Protein AF-A0A2V6Y6G6-F1 (afdb_monomer)

Foldseek 3Di:
DLVPDDPVLNLLLVLLQVQLVPQDDFDGQDSVNLVVCVVVVDDSQRSSVVCVVRSSHPDPGSVVSSVVSVVVVVVVD

Structure (mmCIF, N/CA/C/O backbone):
data_AF-A0A2V6Y6G6-F1
#
_entry.id   AF-A0A2V6Y6G6-F1
#
loop_
_atom_site.group_PDB
_atom_site.id
_atom_site.type_symbol
_atom_site.label_atom_id
_atom_site.label_alt_id
_atom_site.label_comp_id
_atom_site.label_asym_id
_atom_site.label_entity_id
_atom_site.label_seq_id
_atom_site.pdbx_PDB_ins_code
_atom_site.Cartn_x
_atom_site.Cartn_y
_atom_site.Cartn_z
_atom_site.occupancy
_atom_site.B_iso_or_equiv
_atom_site.auth_seq_id
_atom_site.auth_comp_id
_atom_site.auth_asym_id
_atom_site.auth_atom_id
_atom_site.pdbx_PDB_model_num
ATOM 1 N N . MET A 1 1 ? 6.278 3.592 -12.417 1.00 69.94 1 MET A N 1
ATOM 2 C CA . MET A 1 1 ? 6.582 3.905 -10.996 1.00 69.94 1 MET A CA 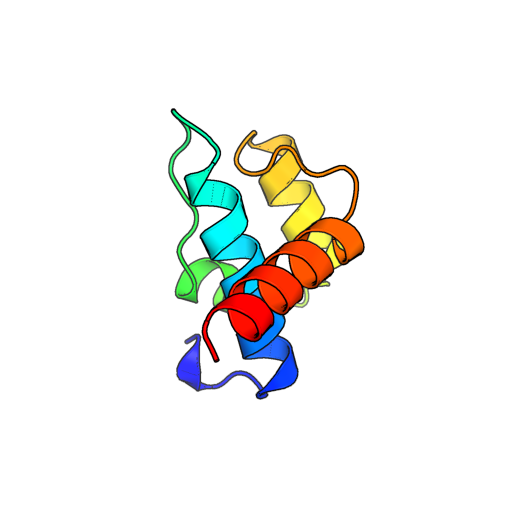1
ATOM 3 C C . MET A 1 1 ? 6.764 2.642 -10.163 1.00 69.94 1 MET A C 1
ATOM 5 O O . MET A 1 1 ? 7.757 2.534 -9.447 1.00 69.94 1 MET A O 1
ATOM 9 N N . TYR A 1 2 ? 5.859 1.670 -10.282 1.00 78.69 2 TYR A N 1
ATOM 10 C CA . TYR A 1 2 ? 5.920 0.389 -9.573 1.00 78.69 2 TYR A CA 1
ATOM 11 C C . TYR A 1 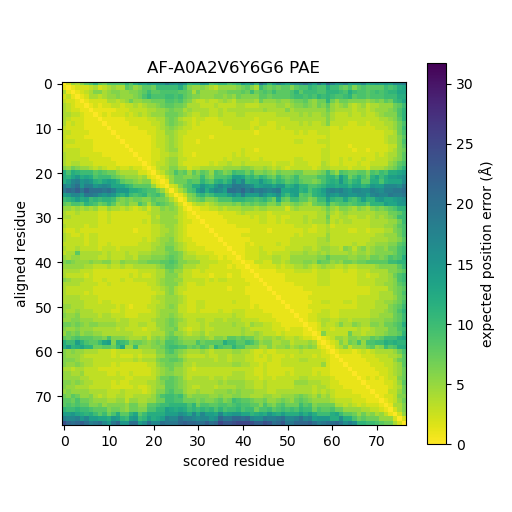2 ? 7.268 -0.342 -9.724 1.00 78.69 2 TYR A C 1
ATOM 13 O O . TYR A 1 2 ? 7.793 -0.869 -8.744 1.00 78.69 2 TYR A O 1
ATOM 21 N N . ASP A 1 3 ? 7.891 -0.299 -10.907 1.00 80.75 3 ASP A N 1
ATOM 22 C CA . ASP A 1 3 ? 9.159 -0.996 -11.150 1.00 80.75 3 ASP A CA 1
ATOM 23 C C . ASP A 1 3 ? 10.373 -0.483 -10.375 1.00 80.75 3 ASP A C 1
ATOM 25 O O . ASP A 1 3 ? 11.351 -1.212 -10.220 1.00 80.75 3 ASP A O 1
ATOM 29 N N . THR A 1 4 ? 10.275 0.718 -9.813 1.00 82.25 4 THR A N 1
ATOM 30 C CA . THR A 1 4 ? 11.346 1.338 -9.019 1.00 82.25 4 THR A CA 1
ATOM 31 C C . THR A 1 4 ? 11.277 0.990 -7.530 1.00 82.25 4 THR A C 1
ATOM 33 O O . THR A 1 4 ? 12.167 1.357 -6.767 1.00 82.25 4 THR A O 1
ATOM 36 N N . LEU A 1 5 ? 10.218 0.300 -7.094 1.00 83.94 5 LEU A N 1
ATOM 37 C CA . LEU A 1 5 ? 10.055 -0.142 -5.711 1.00 83.94 5 LEU A CA 1
ATOM 38 C C . LEU A 1 5 ? 10.979 -1.325 -5.382 1.00 83.94 5 LEU A C 1
ATOM 40 O O . LEU A 1 5 ? 11.264 -2.166 -6.233 1.00 83.94 5 LEU A O 1
ATOM 44 N N . SER A 1 6 ? 11.378 -1.449 -4.112 1.00 87.62 6 SER A N 1
ATOM 45 C CA . SER A 1 6 ? 12.078 -2.647 -3.631 1.00 87.62 6 SER A CA 1
ATOM 46 C C . SER A 1 6 ? 11.208 -3.909 -3.788 1.00 87.62 6 SER A C 1
ATOM 48 O O . SER A 1 6 ? 9.977 -3.802 -3.791 1.00 87.62 6 SER A O 1
ATOM 50 N N . PRO A 1 7 ? 11.790 -5.121 -3.860 1.00 86.81 7 PRO A N 1
ATOM 51 C CA . PRO A 1 7 ? 11.021 -6.361 -4.020 1.00 86.81 7 PRO A CA 1
ATOM 52 C C . PRO A 1 7 ? 9.915 -6.550 -2.966 1.00 86.81 7 PRO A C 1
ATOM 54 O O . PRO A 1 7 ? 8.791 -6.927 -3.300 1.00 86.81 7 PRO A O 1
ATOM 57 N N . GLY A 1 8 ? 10.190 -6.208 -1.701 1.00 86.88 8 GLY A N 1
ATOM 58 C CA . GLY A 1 8 ? 9.189 -6.238 -0.627 1.00 86.88 8 GLY A CA 1
ATOM 59 C C . GLY A 1 8 ? 8.065 -5.214 -0.826 1.00 86.88 8 GLY A C 1
ATOM 60 O O . GLY A 1 8 ? 6.893 -5.523 -0.631 1.00 86.88 8 GLY A O 1
ATOM 61 N N . SER A 1 9 ? 8.401 -4.017 -1.304 1.00 88.75 9 SER A N 1
ATOM 62 C CA . SER A 1 9 ? 7.423 -2.971 -1.626 1.00 88.75 9 SER A CA 1
ATOM 63 C C . SER A 1 9 ? 6.537 -3.353 -2.820 1.00 88.75 9 SER A C 1
ATOM 65 O O . SER A 1 9 ? 5.322 -3.174 -2.772 1.00 88.75 9 SER A O 1
ATOM 67 N N . LYS A 1 10 ? 7.125 -3.950 -3.866 1.00 91.75 10 LYS A N 1
ATOM 68 C CA . LYS A 1 10 ? 6.405 -4.502 -5.026 1.00 91.75 10 LYS A CA 1
ATOM 69 C C . LYS A 1 10 ? 5.400 -5.582 -4.606 1.00 91.75 10 LYS A C 1
ATOM 71 O O . LYS A 1 10 ? 4.256 -5.581 -5.069 1.00 91.75 10 LYS A O 1
ATOM 76 N N . ARG A 1 11 ? 5.796 -6.468 -3.683 1.00 91.12 11 ARG A N 1
ATOM 77 C CA . ARG A 1 11 ? 4.920 -7.502 -3.105 1.00 91.12 11 ARG A CA 1
ATOM 78 C C . ARG A 1 11 ? 3.690 -6.891 -2.437 1.00 91.12 11 ARG A C 1
ATOM 80 O O . ARG A 1 11 ? 2.580 -7.294 -2.767 1.00 91.12 11 ARG A O 1
ATOM 87 N N . ILE A 1 12 ? 3.874 -5.901 -1.563 1.00 92.00 12 ILE A N 1
ATOM 88 C CA . ILE A 1 12 ? 2.763 -5.256 -0.844 1.00 92.00 12 ILE A CA 1
ATOM 89 C C . ILE A 1 12 ? 1.840 -4.511 -1.815 1.00 92.00 12 ILE A C 1
ATOM 91 O O . ILE A 1 12 ? 0.624 -4.682 -1.758 1.00 92.00 12 ILE A O 1
ATOM 95 N N . ALA A 1 13 ? 2.402 -3.749 -2.757 1.00 92.44 13 ALA A N 1
ATOM 96 C CA . ALA A 1 13 ? 1.615 -3.032 -3.756 1.00 92.44 13 ALA A CA 1
ATOM 97 C C . ALA A 1 13 ? 0.789 -3.976 -4.651 1.00 92.44 13 ALA A C 1
ATOM 99 O O . ALA A 1 13 ? -0.354 -3.668 -4.983 1.00 92.44 13 ALA A O 1
ATOM 100 N N . THR A 1 14 ? 1.326 -5.150 -5.002 1.00 91.25 14 THR A N 1
ATOM 101 C CA . THR A 1 14 ? 0.564 -6.165 -5.749 1.00 91.25 14 THR A CA 1
ATOM 102 C C . THR A 1 14 ? -0.510 -6.823 -4.893 1.00 91.25 14 THR A C 1
ATOM 104 O O . THR A 1 14 ? -1.617 -7.020 -5.381 1.00 91.25 14 THR A O 1
ATOM 107 N N . ALA A 1 15 ? -0.223 -7.125 -3.624 1.00 92.12 15 ALA A N 1
ATOM 108 C CA . ALA A 1 15 ? -1.206 -7.697 -2.707 1.00 92.12 15 ALA A CA 1
ATOM 109 C C . ALA A 1 15 ? -2.413 -6.763 -2.523 1.00 92.12 15 ALA A C 1
ATOM 111 O O . ALA A 1 15 ? -3.557 -7.202 -2.624 1.00 92.12 15 ALA A O 1
ATOM 112 N N . LEU A 1 16 ? -2.156 -5.465 -2.326 1.00 91.81 16 LEU A N 1
ATOM 113 C CA . LEU A 1 16 ? -3.194 -4.434 -2.271 1.00 91.81 16 LEU A CA 1
ATOM 114 C C . LEU A 1 16 ? -3.976 -4.354 -3.584 1.00 91.81 16 LEU A C 1
ATOM 116 O O . LEU A 1 16 ? -5.200 -4.318 -3.556 1.00 91.81 16 LEU A O 1
ATOM 120 N N . PHE A 1 17 ? -3.291 -4.382 -4.731 1.00 90.62 17 PHE A N 1
ATOM 121 C CA . PHE A 1 17 ? -3.945 -4.363 -6.038 1.00 90.62 17 PHE A CA 1
ATOM 122 C C . PHE A 1 17 ? -4.886 -5.559 -6.253 1.00 90.62 17 PHE A C 1
ATOM 124 O O . PHE A 1 17 ? -6.036 -5.374 -6.642 1.00 90.62 17 PHE A O 1
ATOM 131 N N . GLU A 1 18 ? -4.411 -6.773 -5.976 1.00 88.44 18 GLU A N 1
ATOM 132 C CA . GLU A 1 18 ? -5.177 -8.017 -6.113 1.00 88.44 18 GLU A CA 1
ATOM 133 C C . GLU A 1 18 ? -6.369 -8.069 -5.152 1.00 88.44 18 GLU A C 1
ATOM 135 O O . GLU A 1 18 ? -7.442 -8.520 -5.543 1.00 88.44 18 GLU A O 1
ATOM 140 N N . ALA A 1 19 ? -6.223 -7.553 -3.927 1.00 87.62 19 ALA A N 1
ATOM 141 C CA . ALA A 1 19 ? -7.320 -7.494 -2.962 1.00 87.62 19 ALA A CA 1
ATOM 142 C C . ALA A 1 19 ? -8.521 -6.680 -3.468 1.00 87.62 19 ALA A C 1
ATOM 144 O O . ALA A 1 19 ? -9.654 -6.975 -3.091 1.00 87.62 19 ALA A O 1
ATOM 145 N N . GLN A 1 20 ? -8.290 -5.710 -4.361 1.00 86.75 20 GLN A N 1
ATOM 146 C CA . GLN A 1 20 ? -9.363 -4.931 -4.979 1.00 86.75 20 GLN A CA 1
ATOM 147 C C . GLN A 1 20 ? -10.167 -5.703 -6.012 1.00 86.75 20 GLN A C 1
ATOM 149 O O . GLN A 1 20 ? -11.321 -5.371 -6.242 1.00 86.75 20 GLN A O 1
ATOM 154 N N . LYS A 1 21 ? -9.604 -6.750 -6.628 1.00 72.12 21 LYS A N 1
ATOM 155 C CA . LYS A 1 21 ? -10.340 -7.566 -7.609 1.00 72.12 21 LYS A CA 1
ATOM 156 C C . LYS A 1 21 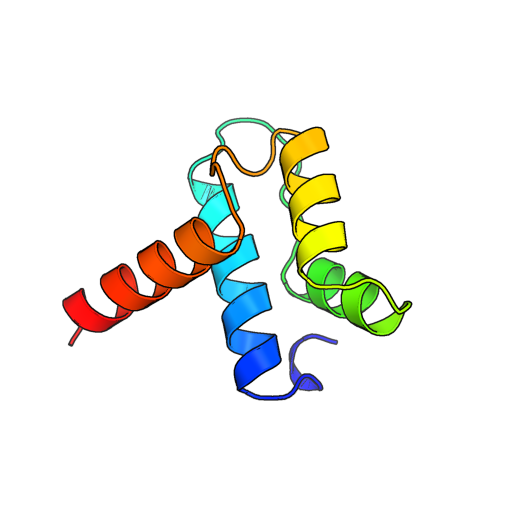? -11.518 -8.313 -6.981 1.00 72.12 21 LYS A C 1
ATOM 158 O O . LYS A 1 21 ? -12.397 -8.770 -7.697 1.00 72.12 21 LYS A O 1
ATOM 163 N N . SER A 1 22 ? -11.533 -8.445 -5.654 1.00 66.94 22 SER A N 1
ATOM 164 C CA . SER A 1 22 ? -12.676 -8.979 -4.907 1.00 66.94 22 SER A CA 1
ATOM 165 C C . SER A 1 22 ? -13.762 -7.928 -4.625 1.00 66.94 22 SER A C 1
ATOM 167 O O . SER A 1 22 ? -14.822 -8.292 -4.126 1.00 66.94 22 SER A O 1
ATOM 169 N N . ALA A 1 23 ? -13.524 -6.643 -4.918 1.00 65.00 23 ALA A N 1
ATOM 170 C CA . ALA A 1 23 ? -14.492 -5.566 -4.734 1.00 65.00 23 ALA A CA 1
ATOM 171 C C . ALA A 1 23 ? -15.237 -5.275 -6.061 1.00 65.00 23 ALA A C 1
ATOM 173 O O . ALA A 1 23 ? -14.595 -4.954 -7.061 1.00 65.00 23 ALA A O 1
ATOM 174 N N . PRO A 1 24 ? -16.579 -5.371 -6.100 1.00 58.53 24 PRO A N 1
ATOM 175 C CA . PRO A 1 24 ? -17.332 -5.427 -7.357 1.00 58.53 24 PRO A CA 1
ATOM 176 C C . PRO A 1 24 ? -17.643 -4.085 -8.051 1.00 58.53 24 PRO A C 1
ATOM 178 O O . PRO A 1 24 ? -18.244 -4.117 -9.121 1.00 58.53 24 PRO A O 1
ATOM 181 N N . SER A 1 25 ? -17.302 -2.908 -7.503 1.00 55.72 25 SER A N 1
ATOM 182 C CA . SER A 1 25 ? -17.906 -1.657 -8.023 1.00 55.72 25 SER A CA 1
ATOM 183 C C . SER A 1 25 ? -17.130 -0.342 -7.864 1.00 55.72 25 SER A C 1
ATOM 185 O O . SER A 1 25 ? -17.605 0.689 -8.339 1.00 55.72 25 SER A O 1
ATOM 187 N N . ALA A 1 26 ? -15.945 -0.328 -7.251 1.00 61.25 26 ALA A N 1
ATOM 188 C CA . ALA A 1 26 ? -15.182 0.906 -7.040 1.00 61.25 26 ALA A CA 1
ATOM 189 C C . ALA A 1 26 ? -14.008 1.032 -8.027 1.00 61.25 26 ALA A C 1
ATOM 191 O O . ALA A 1 26 ? -13.405 0.033 -8.425 1.00 61.25 26 ALA A O 1
ATOM 192 N N . ARG A 1 27 ? -13.681 2.271 -8.438 1.00 71.94 27 ARG A N 1
ATOM 193 C CA . ARG A 1 27 ? -12.583 2.572 -9.374 1.00 71.94 27 ARG A CA 1
ATOM 194 C C . ARG A 1 27 ? -11.264 2.062 -8.795 1.00 71.94 27 ARG A C 1
ATOM 196 O O . ARG A 1 27 ? -10.663 2.716 -7.949 1.00 71.94 27 ARG A O 1
ATOM 203 N N . SER A 1 28 ? -10.842 0.889 -9.257 1.00 80.44 28 SER A N 1
ATOM 204 C CA . SER A 1 28 ? -9.694 0.175 -8.711 1.00 80.44 28 SER A CA 1
ATOM 205 C C . SER A 1 28 ? -8.423 1.002 -8.858 1.00 80.44 28 SER A C 1
ATOM 207 O O . SER A 1 28 ? -8.092 1.482 -9.944 1.00 80.44 28 SER A O 1
ATOM 209 N N . MET A 1 29 ? -7.693 1.144 -7.762 1.00 86.25 29 MET A N 1
ATOM 210 C CA . MET A 1 29 ? -6.409 1.819 -7.729 1.00 86.25 29 MET A CA 1
ATOM 211 C C . MET A 1 29 ? -5.364 0.959 -8.444 1.00 86.25 29 MET A C 1
ATOM 213 O O . MET A 1 29 ? -5.283 -0.245 -8.202 1.00 86.25 29 MET A O 1
ATOM 217 N N . THR A 1 30 ? -4.553 1.531 -9.330 1.00 89.44 30 THR A N 1
ATOM 218 C CA . THR A 1 30 ? -3.534 0.756 -10.059 1.00 89.44 30 THR A CA 1
ATOM 219 C C . THR A 1 30 ? -2.276 0.534 -9.215 1.00 89.44 30 THR A C 1
ATOM 221 O O . THR A 1 30 ? -1.994 1.275 -8.273 1.00 89.44 30 THR A O 1
ATOM 224 N N . ARG A 1 31 ? -1.456 -0.464 -9.576 1.00 90.75 31 ARG A N 1
ATOM 225 C CA . ARG A 1 31 ? -0.146 -0.700 -8.930 1.00 90.75 31 ARG A CA 1
ATOM 226 C C . ARG A 1 31 ? 0.760 0.535 -8.965 1.00 90.75 31 ARG A C 1
ATOM 228 O O . ARG A 1 31 ? 1.473 0.790 -7.998 1.00 90.75 31 ARG A O 1
ATOM 235 N N . ASP A 1 32 ? 0.717 1.307 -10.050 1.00 89.50 32 ASP A N 1
ATOM 236 C CA . ASP A 1 32 ? 1.475 2.554 -10.164 1.00 89.50 32 ASP A CA 1
ATOM 237 C C . ASP A 1 32 ? 0.935 3.658 -9.257 1.00 89.50 32 ASP A C 1
ATOM 239 O O . ASP A 1 32 ? 1.739 4.344 -8.635 1.00 89.50 32 ASP A O 1
ATOM 243 N N . GLN A 1 33 ? -0.386 3.793 -9.104 1.00 90.50 33 GLN A N 1
ATOM 244 C CA . GLN A 1 33 ? -0.966 4.721 -8.126 1.00 90.50 33 GLN A CA 1
ATOM 245 C C . GLN A 1 33 ? -0.576 4.336 -6.695 1.00 90.50 33 GLN A C 1
ATOM 247 O O . GLN A 1 33 ? -0.201 5.194 -5.905 1.00 90.50 33 GLN A O 1
ATOM 252 N N . ILE A 1 34 ? -0.584 3.042 -6.365 1.00 91.31 34 ILE A N 1
ATOM 253 C CA . ILE A 1 34 ? -0.175 2.554 -5.037 1.00 91.31 34 ILE A CA 1
ATOM 254 C C . ILE A 1 34 ? 1.312 2.860 -4.790 1.00 91.31 34 ILE A C 1
ATOM 256 O O . ILE A 1 34 ? 1.698 3.292 -3.703 1.00 91.31 34 ILE A O 1
ATOM 260 N N . ALA A 1 35 ? 2.152 2.693 -5.814 1.00 91.12 35 ALA A N 1
ATOM 261 C CA . ALA A 1 35 ? 3.563 3.062 -5.758 1.00 91.12 35 ALA A CA 1
ATOM 262 C C . ALA A 1 35 ? 3.781 4.580 -5.636 1.00 91.12 35 ALA A C 1
ATOM 264 O O . ALA A 1 35 ? 4.699 5.006 -4.933 1.00 91.12 35 ALA A O 1
ATOM 265 N N . GLN A 1 36 ? 2.943 5.385 -6.295 1.00 91.19 36 GLN A N 1
ATOM 266 C CA . GLN A 1 36 ? 2.958 6.843 -6.198 1.00 91.19 36 GLN A CA 1
ATOM 267 C C . GLN A 1 36 ? 2.671 7.282 -4.759 1.00 91.19 36 GLN A C 1
ATOM 269 O O . GLN A 1 36 ? 3.476 8.004 -4.183 1.00 91.19 36 GLN A O 1
ATOM 274 N N . GLU A 1 37 ? 1.599 6.774 -4.142 1.00 91.25 37 GLU A N 1
ATOM 275 C CA . GLU A 1 37 ? 1.242 7.100 -2.755 1.00 91.25 37 GLU A CA 1
ATOM 276 C C . GLU A 1 37 ? 2.365 6.742 -1.775 1.00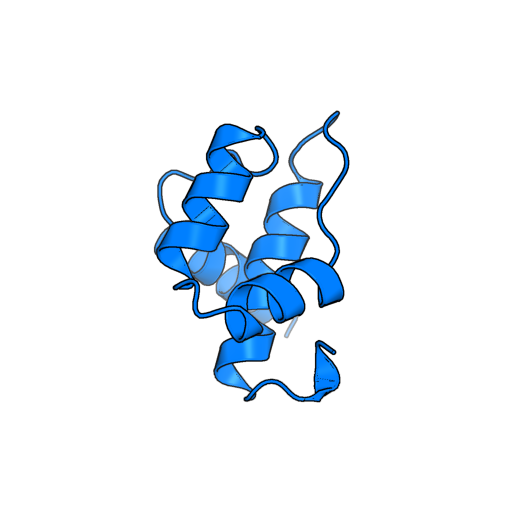 91.25 37 GLU A C 1
ATOM 278 O O . GLU A 1 37 ? 2.685 7.515 -0.870 1.00 91.25 37 GLU A O 1
ATOM 283 N N . ARG A 1 38 ? 3.023 5.595 -1.994 1.00 89.38 38 ARG A N 1
ATOM 284 C CA . ARG A 1 38 ? 4.182 5.188 -1.195 1.00 89.38 38 ARG A CA 1
ATOM 285 C C . ARG A 1 38 ? 5.348 6.167 -1.331 1.00 89.38 38 ARG A C 1
ATOM 287 O O . ARG A 1 38 ? 6.035 6.434 -0.348 1.00 89.38 38 ARG A O 1
ATOM 294 N N . ARG A 1 39 ? 5.584 6.691 -2.535 1.00 85.88 39 ARG A N 1
ATOM 295 C CA . ARG A 1 39 ? 6.629 7.691 -2.801 1.00 85.88 39 ARG A CA 1
ATOM 296 C C . ARG A 1 39 ? 6.296 9.067 -2.241 1.00 85.88 39 ARG A C 1
ATOM 298 O O . ARG A 1 39 ? 7.213 9.760 -1.821 1.00 85.88 39 ARG A O 1
ATOM 305 N N . SER A 1 40 ? 5.016 9.417 -2.156 1.00 88.38 40 SER A N 1
ATOM 306 C CA . SER A 1 40 ? 4.539 10.638 -1.494 1.00 88.38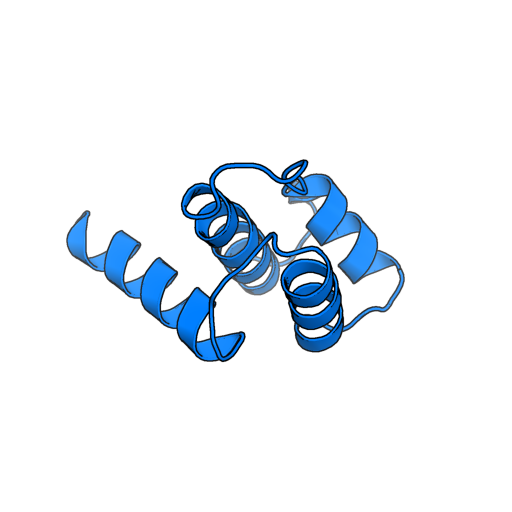 40 SER A CA 1
ATOM 307 C C . SER A 1 40 ? 4.771 10.640 0.027 1.00 88.38 40 SER A C 1
ATOM 309 O O . SER A 1 40 ? 4.404 11.598 0.696 1.00 88.38 40 SER A O 1
ATOM 311 N N . GLY A 1 41 ? 5.359 9.574 0.587 1.00 88.06 41 GLY A N 1
ATOM 312 C CA . GLY A 1 4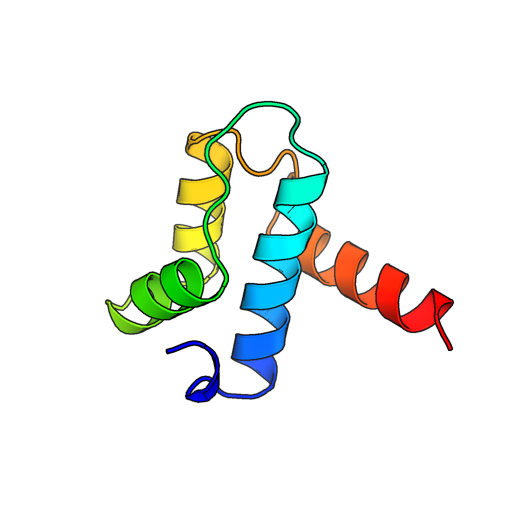1 ? 5.701 9.453 2.005 1.00 88.06 41 GLY A CA 1
ATOM 313 C C . GLY A 1 41 ? 4.692 8.656 2.833 1.00 88.06 41 GLY A C 1
ATOM 314 O O . GLY A 1 41 ? 4.955 8.392 4.004 1.00 88.06 41 GLY A O 1
ATOM 315 N N . LYS A 1 42 ? 3.572 8.209 2.245 1.00 91.31 42 LYS A N 1
ATOM 316 C CA . LYS A 1 42 ? 2.564 7.426 2.974 1.00 91.31 42 LYS A CA 1
ATOM 317 C C . LYS A 1 42 ? 3.094 6.049 3.364 1.00 91.31 42 LYS A C 1
ATOM 319 O O . LYS A 1 42 ? 3.851 5.403 2.625 1.00 91.31 42 LYS A O 1
ATOM 324 N N . THR A 1 43 ? 2.676 5.559 4.527 1.00 93.00 43 THR A N 1
ATOM 325 C CA . THR A 1 43 ? 2.954 4.179 4.929 1.00 93.00 43 THR A CA 1
ATOM 326 C C . THR A 1 43 ? 2.028 3.205 4.205 1.00 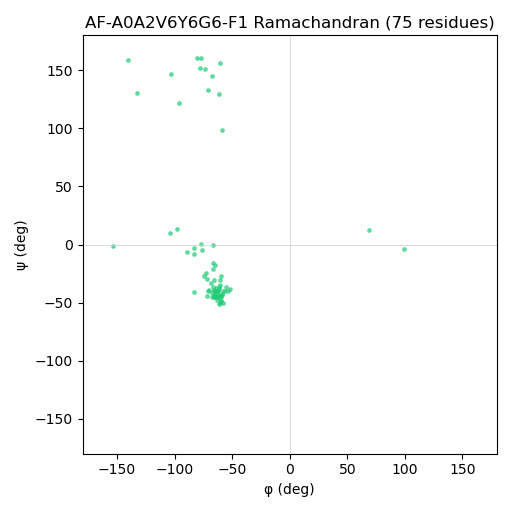93.00 43 THR A C 1
ATOM 328 O O . THR A 1 43 ? 0.968 3.573 3.702 1.00 93.00 43 THR A O 1
ATOM 331 N N . TRP A 1 44 ? 2.401 1.924 4.154 1.00 92.81 44 TRP A N 1
ATOM 332 C CA . TRP A 1 44 ? 1.514 0.892 3.607 1.00 92.81 44 TRP A CA 1
ATOM 333 C C . TRP A 1 44 ? 0.195 0.777 4.380 1.00 92.81 44 TRP A C 1
ATOM 335 O O . TRP A 1 44 ? -0.827 0.449 3.782 1.00 92.81 44 TRP A O 1
ATOM 345 N N . GLY A 1 45 ? 0.219 1.067 5.686 1.00 93.12 45 GLY A N 1
ATOM 346 C CA . GLY A 1 45 ? -0.978 1.132 6.520 1.00 93.12 45 GLY A CA 1
ATOM 347 C C . GLY A 1 45 ? -1.901 2.274 6.103 1.00 93.12 45 GLY A C 1
ATOM 348 O O . GLY A 1 45 ? -3.094 2.042 5.929 1.00 93.12 45 GLY A O 1
ATOM 349 N N . ASP A 1 46 ? -1.352 3.465 5.851 1.00 93.88 46 ASP A N 1
ATOM 350 C CA . ASP A 1 46 ? -2.135 4.622 5.391 1.00 93.88 46 ASP A CA 1
ATOM 351 C C . ASP A 1 46 ? -2.771 4.356 4.027 1.00 93.88 46 ASP A C 1
ATOM 353 O O . ASP A 1 46 ? -3.955 4.611 3.825 1.00 93.88 46 ASP A O 1
ATOM 357 N N . ILE A 1 47 ? -2.000 3.792 3.093 1.00 92.75 47 ILE A N 1
ATOM 358 C CA . ILE A 1 47 ? -2.498 3.443 1.757 1.00 92.75 47 ILE A CA 1
ATOM 359 C C . ILE A 1 47 ? -3.621 2.408 1.868 1.00 92.75 47 ILE A C 1
ATOM 361 O O . ILE A 1 47 ? -4.671 2.570 1.252 1.00 92.75 47 ILE A O 1
ATOM 365 N N . PHE A 1 48 ? -3.439 1.376 2.697 1.00 92.75 48 PHE A N 1
ATOM 366 C CA . PHE A 1 48 ? -4.479 0.387 2.973 1.00 92.75 48 PHE A CA 1
ATOM 367 C C . PHE A 1 48 ? -5.745 1.026 3.558 1.00 92.75 48 PHE A C 1
ATOM 369 O O . PHE A 1 48 ? -6.843 0.693 3.119 1.00 92.75 48 PHE A O 1
ATOM 376 N N . GLN A 1 49 ? -5.608 1.952 4.509 1.00 91.44 49 GLN A N 1
ATOM 377 C CA . GLN A 1 49 ? -6.746 2.656 5.103 1.00 91.44 49 GLN A CA 1
ATOM 378 C C . GLN A 1 49 ? -7.487 3.519 4.081 1.00 91.44 49 GLN A C 1
ATOM 380 O O . GLN A 1 49 ? -8.714 3.486 4.043 1.00 91.44 49 GLN A O 1
ATOM 385 N N . VAL A 1 50 ? -6.769 4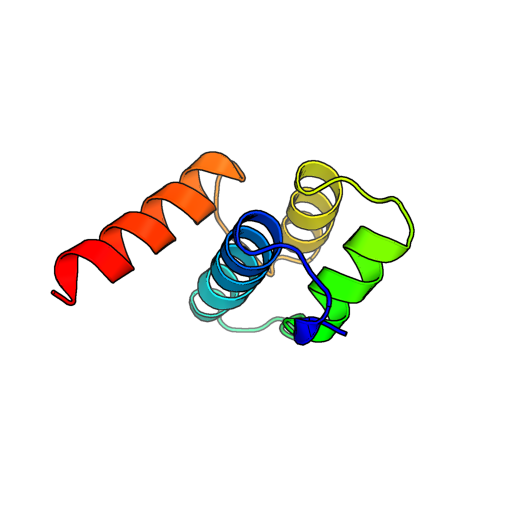.224 3.202 1.00 90.50 50 VAL A N 1
ATOM 386 C CA . VAL A 1 50 ? -7.378 4.972 2.090 1.00 90.50 50 VAL A CA 1
ATOM 387 C C . VAL A 1 50 ? -8.165 4.028 1.182 1.00 90.50 50 VAL A C 1
ATOM 389 O O . VAL A 1 50 ? -9.335 4.281 0.903 1.00 90.50 50 VAL A O 1
ATOM 392 N N . MET A 1 51 ? -7.568 2.900 0.786 1.00 89.56 51 MET A N 1
ATOM 393 C CA . MET A 1 51 ? -8.235 1.916 -0.070 1.00 89.56 51 MET A CA 1
ATOM 394 C C . MET A 1 51 ? -9.468 1.298 0.606 1.00 89.56 51 MET A C 1
ATOM 396 O O . MET A 1 51 ? -10.505 1.126 -0.032 1.00 89.56 51 MET A O 1
ATOM 400 N N . LYS A 1 52 ? -9.389 0.996 1.905 1.00 88.06 52 LYS A N 1
ATOM 401 C CA . LYS A 1 52 ? -10.513 0.477 2.695 1.00 88.06 52 LYS A CA 1
ATOM 402 C C . LYS A 1 52 ? -11.638 1.506 2.827 1.00 88.06 52 LYS A C 1
ATOM 404 O O . LYS A 1 52 ? -12.796 1.159 2.623 1.00 88.06 52 LYS A O 1
ATOM 409 N N . SER A 1 53 ? -11.299 2.765 3.102 1.00 88.00 53 SER A N 1
ATOM 410 C CA . SER A 1 53 ? -12.249 3.884 3.189 1.00 88.00 53 SER A CA 1
ATOM 411 C C . SER A 1 53 ? -12.993 4.117 1.867 1.00 88.00 53 SER A C 1
ATOM 413 O O . SER A 1 53 ? -14.188 4.389 1.856 1.00 88.00 53 SER A O 1
ATOM 415 N N . GLN A 1 54 ? -12.317 3.903 0.736 1.00 85.81 54 GLN A N 1
ATOM 416 C CA . GLN A 1 54 ? -12.914 3.957 -0.603 1.00 85.81 54 GLN A CA 1
ATOM 417 C C . GLN A 1 54 ? -13.747 2.714 -0.968 1.00 85.81 54 GLN A C 1
ATOM 419 O O . GLN A 1 54 ? -14.252 2.623 -2.086 1.00 85.81 54 GLN A O 1
ATOM 424 N N . GLY A 1 55 ? -13.862 1.729 -0.070 1.00 86.25 55 GLY A N 1
ATOM 425 C CA . GLY A 1 55 ? -14.548 0.464 -0.339 1.00 86.25 55 GLY A CA 1
ATOM 426 C C . GLY A 1 55 ? -13.819 -0.438 -1.341 1.00 86.25 55 GLY A C 1
ATOM 427 O O . GLY A 1 55 ? -14.392 -1.417 -1.815 1.00 86.25 55 GLY A O 1
ATOM 428 N N . LEU A 1 56 ? -12.556 -0.135 -1.665 1.00 86.81 56 LEU A N 1
ATOM 429 C CA . LEU A 1 56 ? -11.757 -0.900 -2.624 1.00 86.81 56 LEU A CA 1
ATOM 430 C C . LEU A 1 56 ? -11.287 -2.232 -2.042 1.00 86.81 56 LEU A C 1
ATOM 432 O O . LEU A 1 56 ? -11.039 -3.169 -2.788 1.00 86.81 56 LEU A O 1
ATOM 436 N N . ILE A 1 57 ? -11.134 -2.328 -0.721 1.00 87.19 57 ILE A N 1
ATOM 437 C CA . ILE A 1 57 ? -10.676 -3.540 -0.039 1.00 87.19 57 ILE A CA 1
ATOM 438 C C . ILE A 1 57 ? -11.596 -3.832 1.148 1.00 87.19 57 ILE A C 1
ATOM 440 O O . ILE A 1 57 ? -11.811 -2.971 1.996 1.00 87.19 57 ILE A O 1
ATOM 444 N N . GLN A 1 58 ? -12.073 -5.076 1.248 1.00 81.06 58 GLN A N 1
ATOM 445 C CA . GLN A 1 58 ? -12.915 -5.557 2.357 1.00 81.06 58 GLN A CA 1
ATOM 446 C C . GLN A 1 58 ? -12.135 -6.325 3.443 1.00 81.06 58 GLN A C 1
ATOM 448 O O . GLN A 1 58 ? -12.714 -7.027 4.265 1.00 81.06 58 GLN A O 1
ATOM 453 N N . ALA A 1 59 ? -10.806 -6.246 3.444 1.00 77.12 59 ALA A N 1
ATOM 454 C CA . ALA A 1 59 ? -9.975 -6.916 4.440 1.00 77.12 59 ALA A CA 1
ATOM 455 C C . ALA A 1 59 ? -9.955 -6.162 5.780 1.00 77.12 59 ALA A C 1
ATOM 457 O O . ALA A 1 59 ? -10.059 -4.933 5.843 1.00 77.12 59 ALA A O 1
ATOM 458 N N . GLU A 1 60 ? -9.756 -6.904 6.866 1.00 78.12 60 GLU A N 1
ATOM 459 C CA . GLU A 1 60 ? -9.668 -6.333 8.209 1.00 78.12 60 GLU A CA 1
ATOM 460 C C . GLU A 1 60 ? -8.359 -5.564 8.384 1.00 78.12 60 GLU A C 1
ATOM 462 O O . GLU A 1 60 ? -8.378 -4.425 8.857 1.00 78.12 60 GLU A O 1
ATOM 467 N N . THR A 1 61 ? -7.241 -6.147 7.930 1.00 89.75 61 THR A N 1
ATOM 468 C CA . THR A 1 61 ? -5.890 -5.593 8.096 1.00 89.75 61 THR A CA 1
ATOM 469 C C . THR A 1 61 ? -5.005 -5.783 6.861 1.00 89.75 61 THR A C 1
ATOM 471 O O . THR A 1 61 ? -5.194 -6.705 6.062 1.00 89.75 61 THR A O 1
ATOM 474 N N . LEU A 1 62 ? -3.961 -4.952 6.747 1.00 90.00 62 LEU A N 1
ATOM 475 C CA . LEU A 1 62 ? -2.916 -5.090 5.726 1.00 90.00 62 LEU A CA 1
ATOM 476 C C . LEU A 1 62 ? -2.240 -6.473 5.776 1.00 90.00 62 LEU A C 1
ATOM 478 O O . LEU A 1 62 ? -1.981 -7.076 4.736 1.00 90.00 62 LEU A O 1
ATOM 482 N N . GLY A 1 63 ? -1.989 -7.001 6.978 1.00 89.75 63 GLY A N 1
ATOM 483 C CA . GLY A 1 63 ? -1.396 -8.329 7.156 1.00 89.75 63 GLY A CA 1
ATOM 484 C C . GLY A 1 63 ? -2.266 -9.442 6.568 1.00 89.75 63 GLY A C 1
ATOM 485 O O . GLY A 1 63 ? -1.747 -10.354 5.928 1.00 89.75 63 GLY A O 1
ATOM 486 N N . GLN A 1 64 ? -3.592 -9.336 6.693 1.00 88.88 64 GLN A N 1
ATOM 487 C CA . GLN A 1 64 ? -4.526 -10.290 6.091 1.00 88.88 64 GLN A CA 1
ATOM 488 C C . GLN A 1 64 ? -4.488 -10.229 4.556 1.00 88.88 64 GLN A C 1
ATOM 490 O O . GLN A 1 64 ? -4.514 -11.275 3.908 1.00 88.88 64 GLN A O 1
ATOM 495 N N . VAL A 1 65 ? -4.380 -9.030 3.972 1.00 90.50 65 VAL A N 1
ATOM 496 C CA . VAL A 1 65 ? -4.224 -8.844 2.518 1.00 90.50 65 VAL A CA 1
ATOM 497 C C . VAL A 1 65 ? -2.946 -9.513 2.016 1.00 90.50 65 VAL A C 1
ATOM 499 O O . VAL A 1 65 ? -2.993 -10.317 1.085 1.00 90.50 65 VAL A O 1
ATOM 502 N N . ILE A 1 66 ? -1.816 -9.229 2.668 1.00 90.69 66 ILE A N 1
ATOM 503 C CA . ILE A 1 66 ? -0.516 -9.801 2.303 1.00 90.69 66 ILE A CA 1
ATOM 504 C C . ILE A 1 66 ? -0.541 -11.325 2.476 1.00 90.69 66 ILE A C 1
ATOM 506 O O . ILE A 1 66 ? -0.209 -12.049 1.544 1.00 90.69 66 ILE A O 1
ATOM 510 N N . GLY A 1 67 ? -1.038 -11.831 3.606 1.00 89.69 67 GLY A N 1
ATOM 511 C CA . GLY A 1 67 ? -1.110 -13.270 3.865 1.00 89.69 67 GLY A CA 1
ATOM 512 C C . GLY A 1 67 ? -2.061 -14.027 2.928 1.00 89.69 67 GLY A C 1
ATOM 513 O O . GLY A 1 67 ? -1.823 -15.195 2.620 1.00 89.69 67 GLY A O 1
ATOM 514 N N . ARG A 1 68 ? -3.144 -13.402 2.440 1.00 86.62 68 ARG A N 1
ATOM 515 C CA . ARG A 1 68 ? -3.986 -13.978 1.370 1.00 86.62 68 ARG A CA 1
ATOM 516 C C . ARG A 1 68 ? -3.222 -14.034 0.048 1.00 86.62 68 ARG A C 1
ATOM 518 O O . ARG A 1 68 ? -3.235 -15.072 -0.606 1.00 86.62 68 ARG A O 1
ATOM 525 N N . TYR A 1 69 ? -2.525 -12.957 -0.308 1.00 89.06 69 TYR A N 1
ATOM 526 C CA . TYR A 1 69 ? -1.702 -12.898 -1.514 1.00 89.06 69 TYR A CA 1
ATOM 527 C C . TYR A 1 69 ? -0.577 -13.943 -1.504 1.00 89.06 69 TYR A C 1
ATOM 529 O O . TYR A 1 69 ? -0.388 -14.654 -2.488 1.00 89.06 69 TYR A O 1
ATOM 537 N N . ASP A 1 70 ? 0.124 -14.102 -0.383 1.00 87.75 70 ASP A N 1
ATOM 538 C CA . ASP A 1 70 ? 1.197 -15.089 -0.250 1.00 87.75 70 ASP A CA 1
ATOM 539 C C . ASP A 1 70 ? 0.677 -16.518 -0.352 1.00 87.75 70 ASP A C 1
ATOM 541 O O . ASP A 1 70 ? 1.252 -17.329 -1.073 1.00 87.75 70 ASP A O 1
ATOM 545 N N . ARG A 1 71 ? -0.455 -16.816 0.300 1.00 85.06 71 ARG A N 1
ATOM 546 C CA . ARG A 1 71 ? -1.110 -18.123 0.175 1.00 85.06 71 ARG A CA 1
ATOM 547 C C . ARG A 1 71 ? -1.540 -18.410 -1.257 1.00 85.06 71 ARG A C 1
ATOM 549 O O . ARG A 1 71 ? -1.269 -19.502 -1.742 1.00 85.06 71 ARG A O 1
ATOM 556 N N . ALA A 1 72 ? -2.135 -17.435 -1.946 1.00 83.19 72 ALA A N 1
ATOM 557 C CA . ALA A 1 72 ? -2.552 -17.555 -3.345 1.00 83.19 72 ALA A CA 1
ATOM 558 C C . ALA A 1 72 ? -1.377 -17.696 -4.333 1.00 83.19 72 ALA A C 1
ATOM 560 O O . ALA A 1 72 ? -1.566 -18.147 -5.465 1.00 83.19 72 ALA A O 1
ATOM 561 N N . ARG A 1 73 ? -0.169 -17.279 -3.932 1.00 80.31 73 ARG A N 1
ATOM 562 C CA . ARG A 1 73 ? 1.077 -17.541 -4.665 1.00 80.31 73 ARG A CA 1
ATOM 563 C C . ARG A 1 73 ? 1.641 -18.918 -4.351 1.00 80.31 73 ARG A C 1
ATOM 565 O O . ARG A 1 73 ? 2.106 -19.586 -5.260 1.00 80.31 73 ARG A O 1
ATOM 572 N N . HIS A 1 74 ? 1.589 -19.329 -3.088 1.00 75.88 74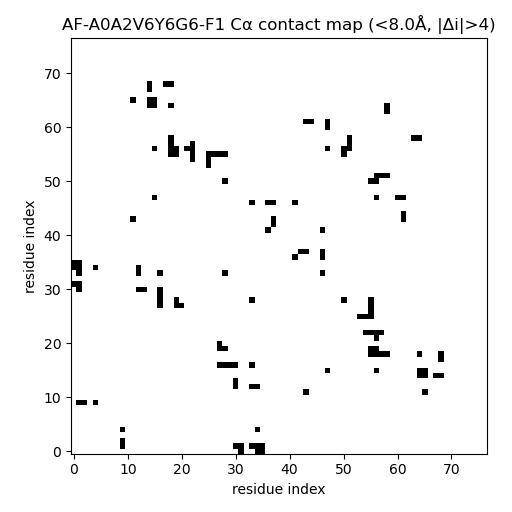 HIS A N 1
ATOM 573 C CA . HIS A 1 74 ? 2.100 -20.622 -2.644 1.00 75.88 74 HIS A CA 1
ATOM 574 C C . HIS A 1 74 ? 1.274 -21.797 -3.180 1.00 75.88 74 HIS A C 1
ATOM 576 O O . HIS A 1 74 ? 1.830 -22.834 -3.489 1.00 75.88 74 HIS A O 1
ATOM 582 N N . THR A 1 75 ? -0.040 -21.626 -3.354 1.00 76.19 75 THR A N 1
ATOM 583 C CA . THR A 1 75 ? -0.920 -22.638 -3.981 1.00 76.19 75 THR A CA 1
ATOM 584 C C . THR A 1 75 ? -0.800 -22.714 -5.506 1.00 76.19 75 THR A C 1
ATOM 586 O O . THR A 1 75 ? -1.452 -23.551 -6.119 1.00 76.19 75 THR A O 1
ATOM 589 N N . ARG A 1 76 ? -0.011 -21.833 -6.134 1.00 59.66 76 ARG A N 1
ATOM 590 C CA . ARG A 1 76 ? 0.232 -21.810 -7.587 1.00 59.66 76 ARG A CA 1
ATOM 591 C C . ARG A 1 76 ? 1.608 -22.367 -7.987 1.00 59.66 76 ARG A C 1
ATOM 593 O O . ARG A 1 76 ? 1.996 -22.206 -9.142 1.00 59.66 76 ARG A O 1
ATOM 600 N N . LEU A 1 77 ? 2.320 -22.984 -7.045 1.00 53.94 77 LEU A N 1
ATOM 601 C CA . LEU A 1 77 ? 3.524 -23.796 -7.254 1.00 53.94 77 LEU A CA 1
ATOM 602 C C . LEU A 1 77 ? 3.164 -25.266 -7.041 1.00 53.94 77 LEU A C 1
ATOM 604 O O . LEU A 1 77 ? 3.734 -26.097 -7.775 1.00 53.94 77 LEU A O 1
#

Secondary structure (DSSP, 8-state):
-GGGS-HHHHHHHHHHHHHHTT-SSS-PPPHHHHHHHHHTT--HHHHHHHHHHTTS---S-HHHHHHHHHHHHHTT-

pLDDT: mean 84.71, std 9.44, range [53.94, 93.88]

Solvent-accessible surface area (backbone atoms only — not comparable to full-atom values): 4427 Å² total; per-residue (Å²): 103,38,87,79,46,53,74,70,53,42,50,51,34,48,20,57,38,57,47,26,74,78,36,93,83,52,90,73,68,47,47,44,57,50,37,47,47,46,71,75,68,46,49,74,66,54,52,48,49,52,37,35,74,63,57,31,33,92,64,94,42,71,65,58,37,43,54,51,42,51,50,64,51,60,76,72,111

Nearest PDB structures (foldseek):
  2gut-assembly1_A  TM=5.041E-01  e=7.278E+00  Homo sapiens

Radius of gyration: 11.74 Å; Cα contacts (8 Å, |Δi|>4): 75; chains: 1; bounding box: 30×34×19 Å

Sequence (77 aa):
MYDTLSPGSKRIATALFEAQKSAPSARSMTRDQIAQERRSGKTWGDIFQVMKSQGLIQAETLGQVIGRYDRARHTRL

Mean predicted aligned error: 5.0 Å